Protein AF-A0A973EXT2-F1 (afdb_monomer_lite)

Structure (mmCIF, N/CA/C/O backbone):
data_AF-A0A973EXT2-F1
#
_entry.id   AF-A0A973EXT2-F1
#
loop_
_atom_site.group_PDB
_atom_site.id
_atom_site.type_symbol
_atom_site.label_atom_id
_atom_site.label_alt_id
_atom_site.label_comp_id
_atom_site.label_asym_id
_atom_site.label_entity_id
_atom_site.label_seq_id
_atom_site.pdbx_PDB_ins_code
_atom_site.Cartn_x
_atom_site.Cartn_y
_atom_site.Cartn_z
_atom_site.occupancy
_atom_site.B_iso_or_equiv
_atom_site.auth_seq_id
_atom_site.auth_comp_id
_atom_site.auth_asym_id
_atom_site.auth_atom_id
_atom_site.pdbx_PDB_model_num
ATOM 1 N N . MET A 1 1 ? 6.144 2.365 48.467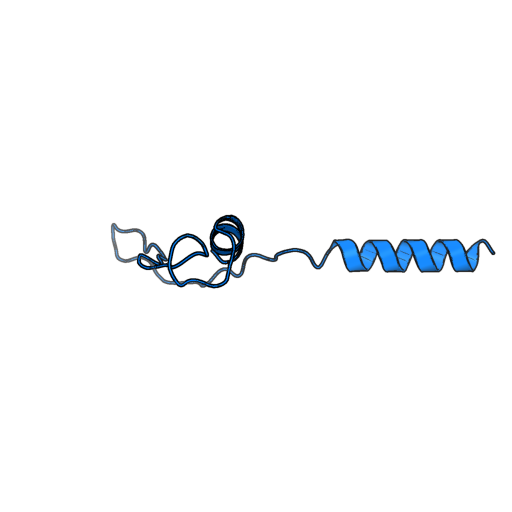 1.00 67.44 1 MET A N 1
ATOM 2 C CA . MET A 1 1 ? 6.712 1.482 47.420 1.00 67.44 1 MET A CA 1
ATOM 3 C C . MET A 1 1 ? 5.633 0.771 46.601 1.00 67.44 1 MET A C 1
ATOM 5 O O . MET A 1 1 ? 5.540 1.054 45.419 1.00 67.44 1 MET A O 1
ATOM 9 N N . LYS A 1 2 ? 4.742 -0.041 47.197 1.00 74.06 2 LYS A N 1
ATOM 10 C CA . LYS A 1 2 ? 3.680 -0.770 46.458 1.00 74.06 2 LYS A CA 1
ATOM 11 C C . LYS A 1 2 ? 2.770 0.124 45.590 1.00 74.06 2 LYS A C 1
ATOM 13 O O . LYS A 1 2 ? 2.486 -0.221 44.453 1.00 74.06 2 LYS A O 1
ATOM 18 N N . LYS A 1 3 ? 2.383 1.304 46.096 1.00 79.62 3 LYS A N 1
ATOM 19 C CA . LYS A 1 3 ? 1.566 2.289 45.355 1.00 79.62 3 LYS A CA 1
ATOM 20 C C . LYS A 1 3 ? 2.283 2.886 44.134 1.00 79.62 3 LYS A C 1
ATOM 22 O O . LYS A 1 3 ? 1.643 3.131 43.124 1.00 79.62 3 LYS A O 1
ATOM 27 N N . ILE A 1 4 ?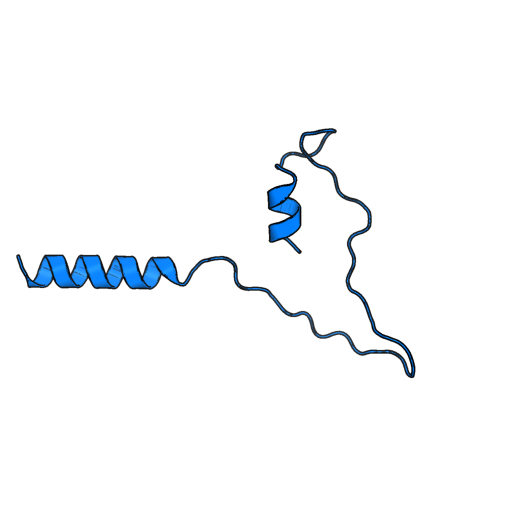 3.602 3.076 44.219 1.00 87.81 4 ILE A N 1
ATOM 28 C CA . ILE A 1 4 ? 4.425 3.591 43.111 1.00 87.81 4 ILE A CA 1
ATOM 29 C C . ILE A 1 4 ? 4.562 2.518 42.028 1.00 87.81 4 ILE A C 1
ATOM 31 O O . ILE A 1 4 ? 4.382 2.811 40.855 1.00 87.81 4 ILE A O 1
ATOM 35 N N . VAL A 1 5 ? 4.794 1.262 42.422 1.00 88.62 5 VAL A N 1
ATOM 36 C CA . VAL A 1 5 ? 4.850 0.124 41.488 1.00 88.62 5 VAL A CA 1
ATOM 37 C C . VAL A 1 5 ? 3.518 -0.052 40.751 1.00 88.62 5 VAL A C 1
ATOM 39 O O . VAL A 1 5 ? 3.511 -0.186 39.533 1.00 88.62 5 VAL A O 1
ATOM 42 N N . LEU A 1 6 ? 2.391 0.027 41.466 1.00 87.06 6 LEU A N 1
ATOM 43 C CA . LEU A 1 6 ? 1.051 -0.001 40.863 1.00 87.06 6 LEU A CA 1
ATOM 44 C C . LEU A 1 6 ? 0.835 1.145 39.868 1.00 87.06 6 LEU A C 1
ATOM 46 O O . LEU A 1 6 ? 0.280 0.926 38.797 1.00 87.06 6 LEU A O 1
ATOM 50 N N . PHE A 1 7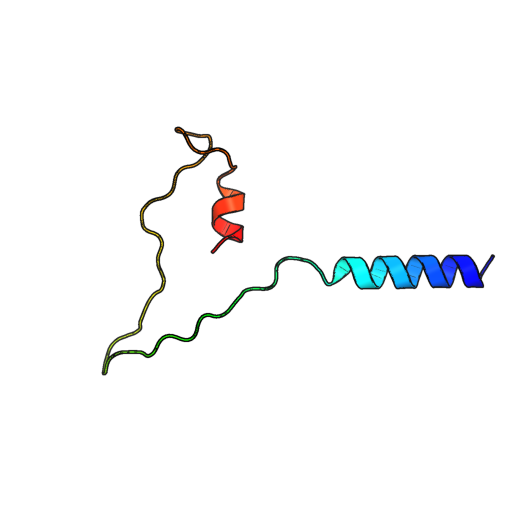 ? 1.301 2.349 40.200 1.00 89.00 7 PHE A N 1
ATOM 51 C CA . PHE A 1 7 ? 1.185 3.510 39.323 1.00 89.00 7 PHE A CA 1
ATOM 52 C C . PHE A 1 7 ? 2.013 3.356 38.037 1.00 89.00 7 PHE A C 1
ATOM 54 O O . PHE A 1 7 ? 1.516 3.634 36.951 1.00 89.00 7 PHE A O 1
ATOM 61 N N . VAL A 1 8 ? 3.245 2.846 38.141 1.00 89.44 8 VAL A N 1
ATOM 62 C CA . VAL A 1 8 ? 4.112 2.576 36.980 1.00 89.44 8 VAL A CA 1
ATOM 63 C C . VAL A 1 8 ? 3.523 1.485 36.081 1.00 89.44 8 VAL A C 1
ATOM 65 O O . VAL A 1 8 ? 3.520 1.639 34.862 1.00 89.44 8 VAL A O 1
ATOM 68 N N . LEU A 1 9 ? 2.971 0.415 36.664 1.00 86.31 9 LEU A N 1
ATOM 69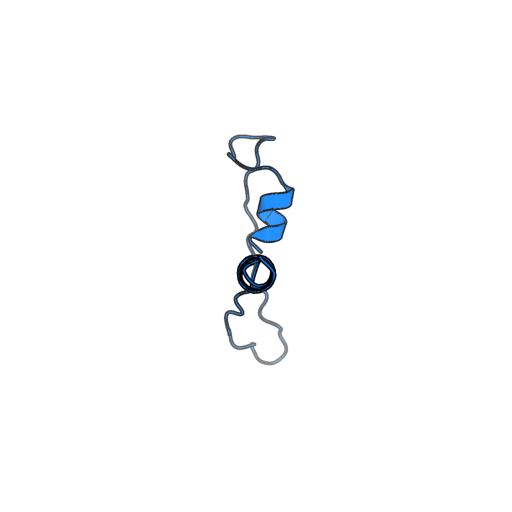 C CA . LEU A 1 9 ? 2.306 -0.653 35.909 1.00 86.31 9 LEU A CA 1
ATOM 70 C C . LEU A 1 9 ? 1.065 -0.147 35.161 1.00 86.31 9 LEU A C 1
ATOM 72 O O . LEU A 1 9 ? 0.853 -0.515 34.007 1.00 86.31 9 LEU A O 1
ATOM 76 N N . LEU A 1 10 ? 0.275 0.731 35.787 1.00 84.19 10 LEU A N 1
ATOM 77 C CA . LEU A 1 10 ? -0.890 1.344 35.150 1.00 84.19 10 LEU A CA 1
ATOM 78 C C . LEU A 1 10 ? -0.477 2.232 33.964 1.00 84.19 10 LEU A C 1
ATOM 80 O O . LEU A 1 10 ? -1.080 2.152 32.896 1.00 84.19 10 LEU A O 1
ATOM 84 N N . LEU A 1 11 ? 0.581 3.033 34.129 1.00 83.00 11 LEU A N 1
ATOM 85 C CA . LEU A 1 11 ? 1.094 3.910 33.074 1.00 83.00 11 LEU A CA 1
ATOM 86 C C . LEU A 1 11 ? 1.615 3.107 31.868 1.00 83.00 11 LEU A C 1
ATOM 88 O O . LEU A 1 11 ? 1.312 3.441 30.725 1.00 83.00 11 LEU A O 1
ATOM 92 N N . ALA A 1 12 ? 2.346 2.016 32.117 1.00 80.56 12 ALA A N 1
ATOM 93 C CA . ALA A 1 12 ? 2.844 1.121 31.071 1.00 80.56 12 ALA A CA 1
ATOM 94 C C . ALA A 1 12 ? 1.704 0.429 30.296 1.00 80.56 12 ALA A C 1
ATOM 96 O O . ALA A 1 12 ? 1.779 0.281 29.074 1.00 80.56 12 ALA A O 1
ATOM 97 N N . GLY A 1 13 ? 0.619 0.058 30.986 1.00 75.69 13 GLY A N 1
ATOM 98 C CA . GLY A 1 13 ? -0.577 -0.508 30.357 1.00 75.69 13 GLY A CA 1
ATOM 99 C C . GLY A 1 13 ? -1.259 0.456 29.379 1.00 75.69 13 GLY A C 1
ATOM 100 O O . GLY A 1 13 ? -1.660 0.038 28.297 1.00 75.69 13 GLY A O 1
ATOM 101 N N . ILE A 1 14 ? -1.324 1.751 29.711 1.00 72.31 14 ILE A N 1
ATOM 102 C CA . ILE A 1 14 ? -1.949 2.784 28.862 1.00 72.31 14 ILE A CA 1
ATOM 103 C C . ILE A 1 14 ? -1.112 3.075 27.604 1.00 72.31 14 ILE A C 1
ATOM 105 O O . ILE A 1 14 ? -1.661 3.265 26.522 1.00 72.31 14 ILE A O 1
ATOM 109 N N . VAL A 1 15 ? 0.221 3.078 27.709 1.00 68.88 15 VAL A N 1
ATOM 110 C CA . VAL A 1 15 ? 1.112 3.296 26.549 1.00 68.88 15 VAL A CA 1
ATOM 111 C C . VAL A 1 15 ? 1.011 2.145 25.537 1.00 68.88 15 VAL A C 1
ATOM 113 O O . VAL A 1 15 ? 1.142 2.357 24.333 1.00 68.88 15 VAL A O 1
ATOM 116 N N . SER A 1 16 ? 0.709 0.934 26.008 1.00 62.03 16 SER A N 1
ATOM 117 C CA . SER A 1 16 ? 0.641 -0.273 25.176 1.00 62.03 16 SER A CA 1
ATOM 118 C C . SER A 1 16 ? -0.536 -0.276 24.188 1.00 62.03 16 SER A C 1
ATOM 120 O O . SER A 1 16 ? -0.465 -0.931 23.150 1.00 62.03 16 SER A O 1
ATOM 122 N N . THR A 1 17 ? -1.607 0.477 24.461 1.00 60.16 17 THR A N 1
ATOM 123 C CA . THR A 1 17 ? -2.801 0.541 23.598 1.00 60.16 17 THR A CA 1
ATOM 124 C C . THR A 1 17 ? -2.723 1.608 22.502 1.00 60.16 17 THR A C 1
ATOM 126 O O . THR A 1 17 ? -3.643 1.717 21.701 1.00 60.16 17 THR A O 1
ATOM 129 N N . ALA A 1 18 ? -1.648 2.403 22.444 1.00 59.25 18 ALA A N 1
ATOM 130 C CA . ALA A 1 18 ? -1.485 3.485 21.467 1.00 59.25 18 ALA A CA 1
ATOM 131 C C . ALA A 1 18 ? -0.842 3.040 20.136 1.00 59.25 18 ALA A C 1
ATOM 133 O O . ALA A 1 18 ? -0.423 3.879 19.338 1.00 59.25 18 ALA A O 1
ATOM 134 N N . THR A 1 19 ? -0.721 1.734 19.884 1.00 65.94 19 THR A N 1
ATOM 135 C CA . THR A 1 19 ? -0.076 1.223 18.668 1.00 65.94 19 THR A CA 1
ATOM 136 C C . THR A 1 19 ? -1.073 1.092 17.509 1.00 65.94 19 THR A C 1
ATOM 138 O O . THR A 1 19 ? -2.162 0.551 17.668 1.00 65.94 19 THR A O 1
ATOM 141 N N . ALA A 1 20 ? -0.682 1.653 16.357 1.00 64.00 20 ALA A N 1
ATOM 142 C CA . ALA A 1 20 ? -1.260 1.525 15.012 1.00 64.00 20 ALA A CA 1
ATOM 143 C C . ALA A 1 20 ? -2.771 1.210 14.933 1.00 64.00 20 ALA A C 1
ATOM 145 O O . ALA A 1 20 ? -3.184 0.085 14.650 1.00 64.00 20 ALA A O 1
ATOM 146 N N . GLN A 1 21 ? -3.615 2.228 15.116 1.00 71.94 21 GLN A N 1
ATOM 147 C CA . GLN A 1 21 ? -5.045 2.094 14.844 1.00 71.94 21 GLN A CA 1
ATOM 148 C C . GLN A 1 21 ? -5.317 2.266 13.343 1.00 71.94 21 GLN A C 1
ATOM 150 O O . GLN A 1 21 ? -5.075 3.333 12.778 1.00 71.94 21 GLN A O 1
ATOM 155 N N . ARG A 1 22 ? -5.883 1.238 12.698 1.00 79.12 22 ARG A N 1
ATOM 156 C CA . ARG A 1 22 ? -6.358 1.344 11.313 1.00 79.12 22 ARG A CA 1
ATOM 157 C C . ARG A 1 22 ? -7.478 2.380 11.224 1.00 79.12 22 ARG A C 1
ATOM 159 O O . ARG A 1 22 ? -8.504 2.258 11.895 1.00 79.12 22 ARG A O 1
ATOM 166 N N . LYS A 1 23 ? -7.313 3.381 10.359 1.00 84.12 23 LYS A N 1
ATOM 167 C CA . LYS A 1 23 ? -8.362 4.363 10.062 1.00 84.12 23 LYS A CA 1
ATOM 168 C C . LYS A 1 23 ? -9.201 3.888 8.878 1.00 84.12 23 LYS A C 1
ATOM 170 O O . LYS A 1 23 ? -8.778 3.974 7.729 1.00 84.12 23 LYS A O 1
ATOM 175 N N . THR A 1 24 ? -10.419 3.427 9.144 1.00 87.44 24 THR A N 1
ATOM 176 C CA . THR A 1 24 ? -11.354 3.062 8.074 1.00 87.44 24 THR A CA 1
ATOM 177 C C . THR A 1 24 ? -11.952 4.316 7.441 1.00 87.44 24 THR A C 1
ATOM 179 O O . THR A 1 24 ? -12.676 5.068 8.088 1.00 87.44 24 THR A O 1
ATOM 182 N N . VAL A 1 25 ? -11.663 4.540 6.160 1.00 89.12 25 VAL A N 1
ATOM 183 C CA . VAL A 1 25 ? -12.354 5.543 5.332 1.00 89.12 25 VAL A CA 1
ATOM 184 C C . VAL A 1 25 ? -13.563 4.878 4.680 1.00 89.12 25 VAL A C 1
ATOM 186 O O . VAL A 1 25 ? -13.383 3.907 3.954 1.00 89.12 25 VAL A O 1
ATOM 189 N N . ASN A 1 26 ? -14.782 5.359 4.909 1.00 91.75 26 ASN A N 1
ATOM 190 C CA . ASN A 1 26 ? -15.978 4.774 4.295 1.00 91.75 26 ASN A CA 1
ATOM 191 C C . ASN A 1 26 ? -16.216 5.405 2.918 1.00 91.75 26 ASN A C 1
ATOM 193 O O . ASN A 1 26 ? -16.526 6.590 2.829 1.00 91.75 26 ASN A O 1
ATOM 197 N N . LEU A 1 27 ? -16.052 4.613 1.859 1.00 94.31 27 LEU A N 1
ATOM 198 C CA . LEU A 1 27 ? -16.406 4.970 0.486 1.00 94.31 27 LEU A CA 1
ATOM 199 C C . LEU A 1 27 ? -17.518 4.022 0.025 1.00 94.31 27 LEU A C 1
ATOM 201 O O . LEU A 1 27 ? -17.456 2.844 0.378 1.00 94.31 27 LEU A O 1
ATOM 205 N N . PRO A 1 28 ? -18.528 4.508 -0.712 1.00 96.50 28 PRO A N 1
ATOM 206 C CA . PRO A 1 28 ? -19.575 3.646 -1.233 1.00 96.50 28 PRO A CA 1
ATOM 207 C C . PRO A 1 28 ? -19.044 2.748 -2.353 1.00 96.50 28 PRO A C 1
ATOM 209 O O . PRO A 1 28 ? -18.132 3.115 -3.101 1.00 96.50 28 PRO A O 1
ATOM 212 N N . ASP A 1 29 ? -19.676 1.592 -2.487 1.00 97.62 29 ASP A N 1
ATOM 213 C CA . ASP A 1 29 ? -19.509 0.701 -3.625 1.00 97.62 29 ASP A CA 1
ATOM 214 C C . ASP A 1 29 ? -20.441 1.112 -4.774 1.00 97.62 29 ASP A C 1
ATOM 216 O O . ASP A 1 29 ? -21.543 1.627 -4.556 1.00 97.62 29 ASP A O 1
ATOM 220 N N . LEU A 1 30 ? -20.005 0.875 -6.011 1.00 97.50 30 LEU A N 1
ATOM 221 C CA . LEU A 1 30 ? -20.873 0.974 -7.186 1.00 97.50 30 LEU A CA 1
ATOM 222 C C . LEU A 1 30 ? -21.688 -0.325 -7.336 1.00 97.50 30 LEU A C 1
ATOM 224 O O . LEU A 1 30 ? -21.192 -1.391 -6.967 1.00 97.50 30 LEU A O 1
ATOM 228 N N . PRO A 1 31 ? -22.906 -0.294 -7.911 1.00 98.12 31 PRO A N 1
ATOM 229 C CA . PRO A 1 31 ? -23.700 -1.506 -8.112 1.00 98.12 31 PRO A CA 1
ATOM 230 C C . PRO A 1 31 ? -22.927 -2.587 -8.880 1.00 98.12 31 PRO A C 1
ATOM 232 O O . PRO A 1 31 ? -22.553 -2.386 -10.032 1.00 98.12 31 PRO A O 1
ATOM 235 N N . GLY A 1 32 ? -22.694 -3.733 -8.235 1.00 98.00 32 GLY A N 1
ATOM 236 C CA . GLY A 1 32 ? -21.956 -4.860 -8.818 1.00 98.00 32 GLY A CA 1
ATOM 237 C C . GLY A 1 32 ? -20.428 -4.787 -8.701 1.00 98.00 32 GLY A C 1
ATOM 238 O O . GLY A 1 32 ? -19.757 -5.672 -9.227 1.00 98.00 32 GLY A O 1
ATOM 239 N N . TYR A 1 33 ? -19.869 -3.790 -8.008 1.00 98.25 33 TYR A N 1
ATOM 240 C CA . TYR A 1 33 ? -18.422 -3.610 -7.847 1.00 98.25 33 TYR A CA 1
ATOM 241 C C . TYR A 1 33 ? -18.037 -3.367 -6.386 1.00 98.25 33 TYR A C 1
ATOM 243 O O . TYR A 1 33 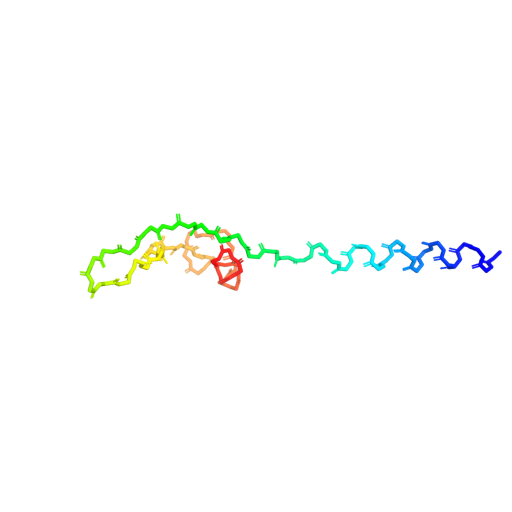? -18.875 -3.002 -5.572 1.00 98.25 33 TYR A O 1
ATOM 251 N N . VAL A 1 34 ? -16.752 -3.542 -6.071 1.00 96.62 34 VAL A N 1
ATOM 252 C CA . VAL A 1 34 ? -16.163 -3.185 -4.771 1.00 96.62 34 VAL A CA 1
ATOM 253 C C . VAL A 1 34 ? -15.180 -2.041 -4.979 1.00 96.62 34 VAL A C 1
ATOM 255 O O . VAL A 1 34 ? -14.271 -2.141 -5.807 1.00 96.62 34 VAL A O 1
ATOM 258 N N . THR A 1 35 ? -15.333 -0.964 -4.216 1.00 96.75 35 THR A N 1
ATOM 259 C CA . THR A 1 35 ? -14.441 0.193 -4.262 1.00 96.75 35 THR A CA 1
ATOM 260 C C . THR A 1 35 ? -13.175 -0.093 -3.453 1.00 96.75 35 THR A C 1
ATOM 262 O O . THR A 1 35 ? -13.161 -0.043 -2.219 1.00 96.75 35 THR A O 1
ATOM 265 N N . LEU A 1 36 ? -12.074 -0.376 -4.152 1.00 94.94 36 LEU A N 1
ATOM 266 C CA . LEU A 1 36 ? -10.756 -0.559 -3.545 1.00 94.94 36 LEU A CA 1
ATOM 267 C C . LEU A 1 36 ? -10.052 0.787 -3.344 1.00 94.94 36 LEU A C 1
ATOM 269 O O . LEU A 1 36 ? -10.086 1.665 -4.204 1.00 94.94 36 LEU A O 1
ATOM 273 N N . LYS A 1 37 ? -9.386 0.933 -2.198 1.00 93.75 37 LYS A N 1
ATOM 274 C CA . LYS A 1 37 ? -8.506 2.070 -1.904 1.00 93.75 37 LYS A CA 1
ATOM 275 C C . LYS A 1 37 ? -7.088 1.612 -2.169 1.00 93.75 37 LYS A C 1
ATOM 277 O O . LYS A 1 37 ? -6.657 0.614 -1.590 1.00 93.75 37 LYS A O 1
ATOM 282 N N . CYS A 1 38 ? -6.395 2.314 -3.048 1.00 94.56 38 CYS A N 1
ATOM 283 C CA . CYS A 1 38 ? -5.088 1.896 -3.512 1.00 94.56 38 CYS A CA 1
ATOM 284 C C . CYS A 1 38 ? -4.155 3.095 -3.604 1.00 94.56 38 CYS A C 1
ATOM 286 O O . CYS A 1 38 ? -4.570 4.178 -4.014 1.00 94.56 38 CYS A O 1
ATOM 288 N N . ASP A 1 39 ? -2.893 2.855 -3.274 1.00 97.00 39 ASP A N 1
ATOM 289 C CA . ASP A 1 39 ? -1.780 3.683 -3.702 1.00 97.00 39 ASP A CA 1
ATOM 290 C C . ASP A 1 39 ? -0.933 2.834 -4.652 1.00 97.00 39 ASP A C 1
ATOM 292 O O . ASP A 1 39 ? -0.397 1.793 -4.265 1.00 97.00 39 ASP A O 1
ATOM 296 N N . PHE A 1 40 ? -0.900 3.223 -5.924 1.00 98.12 40 PHE A N 1
ATOM 297 C CA . PHE A 1 40 ? -0.208 2.476 -6.974 1.00 98.12 40 PHE A CA 1
ATOM 298 C C . PHE A 1 40 ? 1.185 3.032 -7.277 1.00 98.12 40 PHE A C 1
ATOM 300 O O . PHE A 1 40 ? 1.842 2.532 -8.189 1.00 98.12 40 PHE A O 1
ATOM 307 N N . HIS A 1 41 ? 1.647 4.050 -6.544 1.00 98.00 41 HIS A N 1
ATOM 308 C CA . HIS A 1 41 ? 2.956 4.641 -6.784 1.00 98.00 41 HIS A CA 1
ATOM 309 C C . HIS A 1 41 ? 3.609 5.107 -5.482 1.00 98.00 41 HIS A C 1
ATOM 311 O O . HIS A 1 41 ? 3.280 6.143 -4.918 1.00 98.00 41 HIS A O 1
ATOM 317 N N . LEU A 1 42 ? 4.598 4.335 -5.037 1.00 97.50 42 LEU A N 1
ATOM 318 C CA . LEU A 1 42 ? 5.282 4.524 -3.766 1.00 97.50 42 LEU A CA 1
ATOM 319 C C . LEU 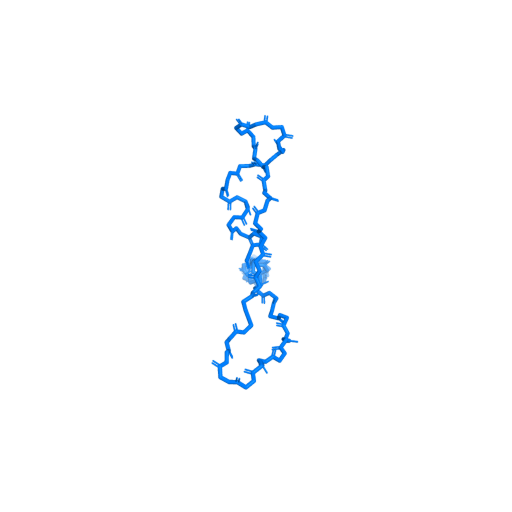A 1 42 ? 6.793 4.452 -3.969 1.00 97.50 42 LEU A C 1
ATOM 321 O O . LEU A 1 42 ? 7.283 3.670 -4.781 1.00 97.50 42 LEU A O 1
ATOM 325 N N . HIS A 1 43 ? 7.523 5.188 -3.136 1.00 98.31 43 HIS A N 1
ATOM 326 C CA . HIS A 1 43 ? 8.981 5.139 -3.078 1.00 98.31 43 HIS A CA 1
ATOM 327 C C . HIS A 1 43 ? 9.447 4.665 -1.700 1.00 98.31 43 HIS A C 1
ATOM 329 O O . HIS A 1 43 ? 8.841 4.977 -0.663 1.00 98.31 43 HIS A O 1
ATOM 335 N N . THR A 1 44 ? 10.552 3.924 -1.697 1.00 98.56 44 THR A N 1
ATOM 336 C CA . THR A 1 44 ? 11.256 3.456 -0.495 1.00 98.56 44 THR A CA 1
ATOM 337 C C . THR A 1 44 ? 12.729 3.842 -0.587 1.00 98.56 44 THR A C 1
ATOM 339 O O . THR A 1 44 ? 13.200 4.276 -1.642 1.00 98.56 44 THR A O 1
ATOM 342 N N . VAL A 1 45 ? 13.466 3.626 0.499 1.00 98.25 45 VAL A N 1
ATOM 343 C CA . VAL A 1 45 ? 14.937 3.750 0.560 1.00 98.25 45 VAL A CA 1
ATOM 344 C C . VAL A 1 45 ? 15.721 2.990 -0.517 1.00 98.25 45 VAL A C 1
ATOM 346 O O . VAL A 1 45 ? 16.895 3.274 -0.709 1.00 98.25 45 VAL A O 1
ATOM 349 N N . PHE A 1 46 ? 15.115 2.033 -1.230 1.00 98.44 46 PHE A N 1
ATOM 350 C CA . PHE A 1 46 ? 15.760 1.348 -2.359 1.00 98.44 46 PHE A CA 1
ATOM 351 C C . PHE A 1 46 ? 15.805 2.194 -3.645 1.00 98.44 46 PHE A C 1
ATOM 353 O O . PHE A 1 46 ? 16.309 1.738 -4.667 1.00 98.44 46 PHE A O 1
ATOM 360 N N . SER A 1 47 ? 15.265 3.410 -3.594 1.00 97.88 47 SER A N 1
ATOM 361 C CA . SER A 1 47 ? 15.226 4.390 -4.680 1.00 97.88 47 SER A CA 1
ATOM 362 C C . SER A 1 47 ? 15.546 5.778 -4.102 1.00 97.88 47 SER A C 1
ATOM 364 O O . SER A 1 47 ? 16.641 5.990 -3.597 1.00 97.88 47 SER A O 1
ATOM 366 N N . ASP A 1 48 ? 14.590 6.700 -4.115 1.00 98.06 48 ASP A N 1
ATOM 367 C CA . ASP A 1 48 ? 14.666 8.079 -3.611 1.00 98.06 48 ASP A CA 1
ATOM 368 C C . ASP A 1 48 ? 13.653 8.354 -2.478 1.00 98.06 48 ASP A C 1
ATOM 370 O O . ASP A 1 48 ? 13.418 9.498 -2.091 1.00 98.06 48 ASP A O 1
ATOM 374 N N . GLY A 1 49 ? 13.048 7.302 -1.915 1.00 97.56 49 GLY A N 1
ATOM 375 C CA . GLY A 1 49 ? 12.190 7.396 -0.736 1.00 97.56 49 GLY A CA 1
ATOM 376 C C . GLY A 1 49 ? 12.979 7.393 0.577 1.00 97.56 49 GLY A C 1
ATOM 377 O O . GLY A 1 49 ? 14.095 6.895 0.655 1.00 97.56 49 GLY A O 1
ATOM 378 N N . ASN A 1 50 ? 12.356 7.879 1.653 1.00 98.19 50 ASN A N 1
ATOM 379 C CA . ASN A 1 50 ? 13.031 8.082 2.946 1.00 98.19 50 ASN A CA 1
ATOM 380 C C . ASN A 1 50 ? 12.709 7.021 4.017 1.00 98.19 50 ASN A C 1
ATOM 382 O O . ASN A 1 50 ? 13.143 7.156 5.158 1.00 98.19 50 ASN A O 1
ATOM 386 N N . VAL A 1 51 ? 11.919 5.988 3.691 1.00 98.25 51 VAL A N 1
ATOM 387 C CA . VAL A 1 51 ? 11.440 4.988 4.666 1.00 98.25 51 VAL A CA 1
ATOM 388 C C . VAL A 1 51 ? 11.662 3.548 4.207 1.00 98.25 51 VAL A C 1
ATOM 390 O O . VAL A 1 51 ? 11.701 3.252 3.007 1.00 98.25 51 VAL A O 1
ATOM 393 N N . TRP A 1 52 ? 11.789 2.641 5.179 1.00 98.31 52 TRP A N 1
ATOM 394 C CA . TRP A 1 52 ? 11.867 1.198 4.941 1.00 98.31 52 TRP A CA 1
ATOM 395 C C . TRP A 1 52 ? 10.557 0.661 4.337 1.00 98.31 52 TRP A C 1
ATOM 397 O O . TRP A 1 52 ? 9.489 1.166 4.687 1.00 98.31 52 TRP A O 1
ATOM 407 N N . PRO A 1 53 ? 10.582 -0.385 3.487 1.00 98.00 53 PRO A N 1
ATOM 408 C CA . PRO A 1 53 ? 9.363 -0.911 2.859 1.00 98.00 53 PRO A CA 1
ATOM 409 C C . PRO A 1 53 ? 8.268 -1.324 3.849 1.00 98.00 53 PRO A C 1
ATOM 411 O O . PRO A 1 53 ? 7.086 -1.134 3.582 1.00 98.00 53 PRO A O 1
ATOM 414 N N . THR A 1 54 ? 8.646 -1.843 5.019 1.00 97.25 54 THR A N 1
ATOM 415 C CA . THR A 1 54 ? 7.701 -2.230 6.077 1.00 97.25 54 THR A CA 1
ATOM 416 C C . THR A 1 54 ? 6.909 -1.048 6.633 1.00 97.25 54 THR A C 1
ATOM 418 O O . THR A 1 54 ? 5.789 -1.241 7.096 1.00 97.25 54 THR A O 1
ATOM 421 N N . ILE A 1 55 ? 7.442 0.176 6.547 1.00 95.62 55 ILE A N 1
ATOM 422 C CA . ILE A 1 55 ? 6.723 1.391 6.943 1.00 95.62 55 ILE A CA 1
ATOM 423 C C . ILE A 1 55 ? 5.552 1.649 5.993 1.00 95.62 55 ILE A C 1
ATOM 425 O O . ILE A 1 55 ? 4.451 1.900 6.467 1.00 95.62 55 ILE A O 1
ATOM 429 N N . ARG A 1 56 ? 5.738 1.478 4.674 1.00 96.25 56 ARG A N 1
ATOM 430 C CA . ARG A 1 56 ? 4.648 1.621 3.688 1.00 96.25 56 ARG A CA 1
ATOM 431 C C . ARG A 1 56 ? 3.508 0.633 3.928 1.00 96.25 56 ARG A C 1
ATOM 433 O O . ARG A 1 56 ? 2.351 0.981 3.749 1.00 96.25 56 ARG A O 1
ATOM 440 N N . VAL A 1 57 ? 3.831 -0.581 4.379 1.00 93.56 57 VAL A N 1
ATOM 441 C CA . VAL A 1 57 ? 2.824 -1.584 4.765 1.00 93.56 57 VAL A CA 1
ATOM 442 C C . VAL A 1 57 ? 2.040 -1.142 6.004 1.00 93.56 57 VAL A C 1
ATOM 444 O O . VAL A 1 57 ? 0.848 -1.401 6.078 1.00 93.56 57 VAL A O 1
ATOM 447 N N . GLY A 1 58 ? 2.688 -0.480 6.967 1.00 91.88 58 GLY A N 1
ATOM 448 C CA . GLY A 1 58 ? 2.021 0.042 8.164 1.00 91.88 58 GLY A CA 1
ATOM 449 C C . GLY A 1 58 ? 1.207 1.322 7.935 1.00 91.88 58 GLY A C 1
ATOM 450 O O . GLY A 1 58 ? 0.315 1.615 8.726 1.00 91.88 58 GLY A O 1
ATOM 451 N N . GLU A 1 59 ? 1.516 2.088 6.884 1.00 91.56 59 GLU A N 1
ATOM 452 C CA . GLU A 1 59 ? 0.757 3.278 6.469 1.00 91.56 59 GLU A CA 1
ATOM 453 C C . GLU A 1 59 ? -0.573 2.926 5.768 1.00 91.56 59 GLU A C 1
ATOM 455 O O . GLU A 1 59 ? -1.495 3.746 5.784 1.00 91.56 59 GLU A O 1
ATOM 460 N N . ALA A 1 60 ? -0.673 1.729 5.173 1.00 90.69 60 ALA A N 1
ATOM 461 C CA . ALA A 1 60 ? -1.838 1.227 4.428 1.00 90.69 60 ALA A CA 1
ATOM 462 C C . ALA A 1 60 ? -2.897 0.538 5.318 1.00 90.69 60 ALA A C 1
ATOM 464 O O . ALA A 1 60 ? -4.116 0.711 5.054 1.00 90.69 60 ALA A O 1
#

Radius of gyration: 20.06 Å; chains: 1; bounding box: 40×13×56 Å

Sequence (60 aa):
MKKIVLFVLLLAGIVSTATAQRKTVNLPDLPGYVTLKCDFHLHTVFSDGNVWPTIRVGEA

Foldseek 3Di:
DVVVVVVVVVVVVVVVPPPQDDDDDDDDADVPGDDDDDDPDDDDPVHPDDHDPVVVVSVD

pLDDT: mean 88.55, std 11.48, range [59.25, 98.56]

Secondary structure (DSSP, 8-state):
-HHHHHHHHHHHHHHHTTS--------PPPTT------------TTTT-SS-HHHHHHH-